Protein AF-A0A2V5RZ78-F1 (afdb_monomer_lite)

Radius of gyration: 11.81 Å; chains: 1; bounding box: 28×19×33 Å

Foldseek 3Di:
DDPVVVVLVVVLLVVLVVCLVVCVVVVPDLVRLCVVCVVVVNNSNSVVNVVVVVVVVVVD

Secondary structure (DSSP, 8-state):
--HHHHHHHHHHHHHHHHHHHHHHHTT--HHHHHHHHHHTT-HHHHHHHHHHHHHHHTT-

Sequence (60 aa):
MHLIQFREIMRDAEVAYAIHPIVRKYLLTVEDTTKALIACSAPRAANVTKITSALDYDRG

Structure (mmCIF, N/CA/C/O backbone):
data_AF-A0A2V5RZ78-F1
#
_entry.id   AF-A0A2V5RZ78-F1
#
loop_
_atom_site.group_PDB
_atom_site.id
_atom_site.type_symbol
_atom_site.label_atom_id
_atom_site.label_alt_id
_atom_site.label_comp_id
_atom_site.label_asym_id
_atom_site.label_entity_id
_atom_site.label_seq_id
_atom_site.pdbx_PDB_ins_code
_atom_site.Cartn_x
_atom_site.Cartn_y
_atom_site.Cartn_z
_atom_site.occupancy
_atom_site.B_iso_or_equiv
_atom_site.auth_seq_id
_atom_site.auth_comp_id
_atom_site.auth_asym_id
_atom_site.auth_atom_id
_atom_site.pdbx_PDB_model_num
ATOM 1 N N . MET A 1 1 ? 6.210 3.780 -24.591 1.00 62.06 1 MET A N 1
ATOM 2 C CA . MET A 1 1 ? 6.307 3.488 -23.144 1.00 62.06 1 MET A CA 1
ATOM 3 C C . MET A 1 1 ? 6.852 2.071 -23.004 1.00 62.06 1 MET A C 1
ATOM 5 O O . MET A 1 1 ? 6.294 1.183 -23.636 1.00 62.06 1 MET A O 1
ATOM 9 N N . HIS A 1 2 ? 7.983 1.850 -22.326 1.00 75.62 2 HIS A N 1
ATOM 10 C CA . HIS A 1 2 ? 8.600 0.513 -22.278 1.00 75.62 2 HIS A CA 1
ATOM 11 C C . HIS A 1 2 ? 7.727 -0.466 -21.470 1.00 75.62 2 HIS A C 1
ATOM 13 O O . HIS A 1 2 ? 7.193 -0.095 -20.427 1.00 75.62 2 HIS A O 1
ATOM 19 N N . LEU A 1 3 ? 7.619 -1.727 -21.916 1.00 72.50 3 LEU A N 1
ATOM 20 C CA . LEU A 1 3 ? 6.864 -2.809 -21.248 1.00 72.50 3 LEU A CA 1
ATOM 21 C C . LEU A 1 3 ? 7.179 -2.943 -19.744 1.00 72.50 3 LEU A C 1
ATOM 23 O O . LEU A 1 3 ? 6.291 -3.250 -18.952 1.00 72.50 3 LEU A O 1
ATOM 27 N N . ILE A 1 4 ? 8.425 -2.661 -19.348 1.00 73.81 4 ILE A N 1
ATOM 28 C CA . ILE A 1 4 ? 8.881 -2.671 -17.949 1.00 73.81 4 ILE A CA 1
ATOM 29 C C . ILE A 1 4 ? 8.126 -1.624 -17.120 1.00 73.81 4 ILE A C 1
ATOM 31 O O . ILE A 1 4 ? 7.551 -1.958 -16.089 1.00 73.81 4 ILE A O 1
ATOM 35 N N . GLN A 1 5 ? 8.038 -0.388 -17.613 1.00 79.50 5 GLN A N 1
ATOM 36 C CA . GLN A 1 5 ? 7.345 0.702 -16.921 1.00 79.50 5 GLN A CA 1
ATOM 37 C C . GLN A 1 5 ? 5.845 0.418 -16.787 1.00 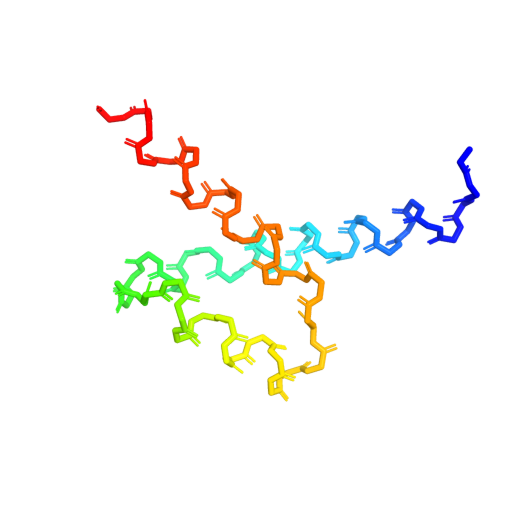79.50 5 GLN A C 1
ATOM 39 O O . GLN A 1 5 ? 5.255 0.687 -15.744 1.00 79.50 5 GLN A O 1
ATOM 44 N N . PHE A 1 6 ? 5.227 -0.165 -17.822 1.00 78.88 6 PHE A N 1
ATOM 45 C CA . PHE A 1 6 ? 3.810 -0.531 -17.784 1.00 78.88 6 PHE A CA 1
ATOM 46 C C . PHE A 1 6 ? 3.525 -1.625 -16.746 1.00 78.88 6 PHE A C 1
ATOM 48 O O . PHE A 1 6 ? 2.581 -1.506 -15.971 1.00 78.88 6 PHE A O 1
ATOM 55 N N . ARG A 1 7 ? 4.375 -2.657 -16.668 1.00 83.31 7 ARG A N 1
ATOM 56 C CA . ARG A 1 7 ? 4.234 -3.734 -15.677 1.00 83.31 7 ARG A CA 1
ATOM 57 C C . ARG A 1 7 ? 4.366 -3.222 -14.244 1.00 83.31 7 ARG A C 1
ATOM 59 O O . ARG A 1 7 ? 3.630 -3.667 -13.369 1.00 83.31 7 ARG A O 1
ATOM 66 N N . GLU A 1 8 ? 5.282 -2.291 -14.002 1.00 83.69 8 GLU A N 1
ATOM 67 C CA . GLU A 1 8 ? 5.426 -1.672 -12.684 1.00 83.69 8 GLU A CA 1
ATOM 68 C C . GLU A 1 8 ? 4.206 -0.819 -12.320 1.00 83.69 8 GLU A C 1
ATOM 70 O O . GLU A 1 8 ? 3.733 -0.902 -11.194 1.00 83.69 8 GLU A O 1
ATOM 75 N N . ILE A 1 9 ? 3.658 -0.047 -13.268 1.00 83.00 9 ILE A N 1
ATOM 76 C CA . ILE A 1 9 ? 2.435 0.746 -13.046 1.00 83.00 9 ILE A CA 1
ATOM 77 C C . ILE A 1 9 ? 1.244 -0.158 -12.717 1.00 83.00 9 ILE A C 1
ATOM 79 O O . ILE A 1 9 ? 0.509 0.128 -11.776 1.00 83.00 9 ILE A O 1
ATOM 83 N N . MET A 1 10 ? 1.074 -1.260 -13.452 1.00 85.31 10 MET A N 1
ATOM 84 C CA . MET A 1 10 ? 0.022 -2.242 -13.170 1.00 85.31 10 MET A CA 1
ATOM 85 C C . MET A 1 10 ? 0.169 -2.829 -11.764 1.00 85.31 10 MET A C 1
ATOM 87 O O . MET A 1 10 ? -0.801 -2.870 -11.014 1.00 85.31 10 MET A O 1
ATOM 91 N N . ARG A 1 11 ? 1.3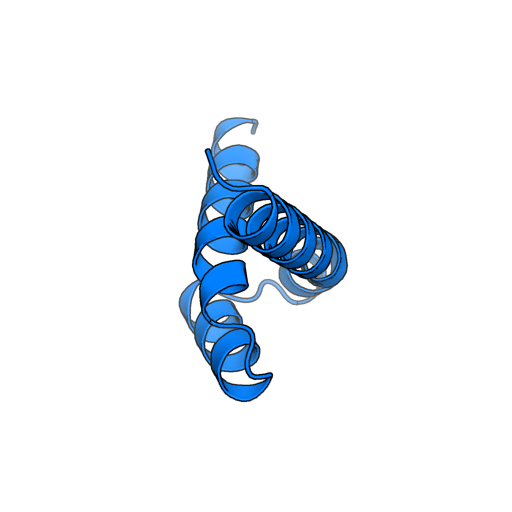92 -3.204 -11.371 1.00 85.81 11 ARG A N 1
ATOM 92 C CA . ARG A 1 11 ? 1.666 -3.730 -10.028 1.00 85.81 11 ARG A CA 1
ATOM 93 C C . ARG A 1 11 ? 1.371 -2.702 -8.933 1.00 85.81 11 ARG A C 1
ATOM 95 O O . ARG A 1 11 ? 0.791 -3.053 -7.912 1.00 85.81 11 ARG A O 1
ATOM 102 N N . ASP A 1 12 ? 1.744 -1.441 -9.137 1.00 83.44 12 ASP A N 1
ATOM 103 C CA . ASP A 1 12 ? 1.457 -0.373 -8.173 1.00 83.44 12 ASP A CA 1
ATOM 104 C C . ASP A 1 12 ? -0.050 -0.127 -8.024 1.00 83.44 12 ASP A C 1
ATOM 106 O O . ASP A 1 12 ? -0.530 0.093 -6.911 1.00 83.44 12 ASP A O 1
ATOM 110 N N . ALA A 1 13 ? -0.798 -0.189 -9.132 1.00 83.81 13 ALA A N 1
ATOM 111 C CA . ALA A 1 13 ? -2.250 -0.048 -9.137 1.00 83.81 13 A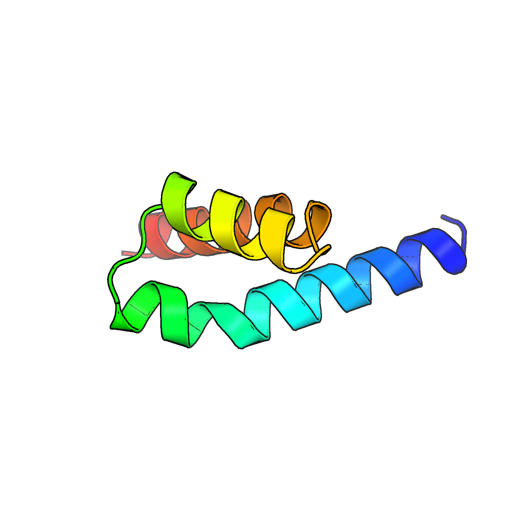LA A CA 1
ATOM 112 C C . ALA A 1 13 ? -2.948 -1.219 -8.434 1.00 83.81 13 ALA A C 1
ATOM 114 O O . ALA A 1 13 ? -3.861 -0.995 -7.642 1.00 83.81 13 ALA A O 1
ATOM 115 N N . GLU A 1 14 ? -2.490 -2.451 -8.662 1.00 86.81 14 GLU A N 1
ATOM 116 C CA . GLU A 1 14 ? -2.984 -3.635 -7.951 1.00 86.81 14 GLU A CA 1
ATOM 117 C C . GLU A 1 14 ? -2.753 -3.527 -6.442 1.00 86.81 14 GLU A C 1
ATOM 119 O O . GLU A 1 14 ? -3.668 -3.787 -5.662 1.00 86.81 14 GLU A O 1
ATOM 124 N N . VAL A 1 15 ? -1.558 -3.096 -6.018 1.00 85.88 15 VAL A N 1
ATOM 125 C CA . VAL A 1 15 ? -1.248 -2.895 -4.594 1.00 85.88 15 VAL A CA 1
ATOM 126 C C . VAL A 1 15 ? -2.150 -1.820 -3.996 1.00 85.88 15 VAL A C 1
ATOM 128 O O . VAL A 1 15 ? -2.765 -2.069 -2.961 1.00 85.88 15 VAL A O 1
ATOM 131 N N . ALA A 1 16 ? -2.271 -0.660 -4.649 1.00 84.25 16 ALA A N 1
ATOM 132 C CA . ALA A 1 16 ? -3.133 0.429 -4.191 1.00 84.25 16 ALA A CA 1
ATOM 133 C C . ALA A 1 16 ? -4.599 -0.017 -4.060 1.00 84.25 16 ALA A C 1
ATOM 135 O O . ALA A 1 16 ? -5.245 0.253 -3.047 1.00 84.25 16 ALA A O 1
ATOM 136 N N . TYR A 1 17 ? -5.108 -0.762 -5.044 1.00 85.12 17 TYR A N 1
ATOM 137 C CA . TYR A 1 17 ? -6.463 -1.307 -5.014 1.00 85.12 17 TYR A CA 1
ATOM 138 C C . TYR A 1 17 ? -6.656 -2.323 -3.881 1.00 85.12 17 TYR A C 1
ATOM 140 O O . TYR A 1 17 ? -7.655 -2.271 -3.167 1.00 85.12 17 TYR A O 1
ATOM 148 N N . ALA A 1 18 ? -5.688 -3.218 -3.664 1.00 87.62 18 ALA A N 1
ATOM 149 C CA . ALA A 1 18 ? -5.762 -4.238 -2.621 1.00 87.62 18 ALA A CA 1
ATOM 150 C C . ALA A 1 18 ? -5.796 -3.645 -1.202 1.00 87.62 18 ALA A C 1
ATOM 152 O O . ALA A 1 18 ? -6.482 -4.179 -0.328 1.00 87.62 18 ALA A O 1
ATOM 153 N N . ILE A 1 19 ? -5.087 -2.537 -0.959 1.00 84.12 19 ILE A N 1
ATOM 154 C CA . ILE A 1 19 ? -5.056 -1.890 0.362 1.00 84.12 19 ILE A CA 1
ATOM 155 C C . ILE A 1 19 ? -6.192 -0.885 0.575 1.00 84.12 19 ILE A C 1
ATOM 157 O O . ILE A 1 19 ? -6.487 -0.543 1.719 1.00 84.12 19 ILE A O 1
ATOM 161 N N . HIS A 1 20 ? -6.841 -0.414 -0.492 1.00 82.94 20 HIS A N 1
ATOM 162 C CA . HIS A 1 20 ? -7.877 0.616 -0.418 1.00 82.94 20 HIS A CA 1
ATOM 163 C C . HIS A 1 20 ? -9.014 0.280 0.580 1.00 82.94 20 HIS A C 1
ATOM 165 O O . HIS A 1 20 ? -9.351 1.134 1.406 1.00 82.94 20 HIS A O 1
ATOM 171 N N . PRO A 1 21 ? -9.553 -0.959 0.636 1.00 85.81 21 PRO A N 1
ATOM 172 C CA . PRO A 1 21 ? -10.549 -1.332 1.643 1.00 85.81 21 PRO A CA 1
ATOM 173 C C . PRO A 1 21 ? -10.035 -1.232 3.086 1.00 85.81 21 PRO A C 1
ATOM 175 O O . PRO A 1 21 ? -10.800 -0.892 3.986 1.00 85.81 21 PRO A O 1
ATOM 178 N N . ILE A 1 22 ? -8.748 -1.518 3.317 1.00 85.81 22 ILE A N 1
ATOM 179 C CA . ILE A 1 22 ? -8.107 -1.436 4.638 1.00 85.81 22 ILE A CA 1
ATOM 180 C C . ILE A 1 22 ? -7.975 0.033 5.040 1.00 85.81 22 ILE A C 1
ATOM 182 O O . ILE A 1 22 ? -8.420 0.411 6.121 1.00 85.81 22 ILE A O 1
ATOM 186 N N . VAL A 1 23 ? -7.448 0.873 4.145 1.00 83.31 23 VAL A N 1
ATOM 187 C CA . VAL A 1 23 ? -7.337 2.327 4.346 1.00 83.31 23 VAL A CA 1
ATOM 188 C C . VAL A 1 23 ? -8.692 2.921 4.720 1.00 83.31 23 VAL A C 1
ATOM 190 O O . VAL A 1 23 ? -8.795 3.632 5.718 1.00 83.31 23 VAL A O 1
ATOM 193 N N . ARG A 1 24 ? -9.753 2.556 3.988 1.00 83.25 24 ARG A N 1
ATOM 194 C CA . ARG A 1 24 ? -11.116 3.027 4.258 1.00 83.25 24 ARG A CA 1
ATOM 195 C C . ARG A 1 24 ? -11.673 2.503 5.582 1.00 83.25 24 ARG A C 1
ATOM 197 O O . ARG A 1 24 ? -12.262 3.269 6.336 1.00 83.25 24 ARG A O 1
ATOM 204 N N . LYS A 1 25 ? -11.490 1.213 5.881 1.00 87.00 25 LYS A N 1
ATOM 205 C CA . LYS A 1 25 ? -12.003 0.581 7.108 1.00 87.00 25 LYS A CA 1
ATOM 206 C C . LYS A 1 25 ? -11.373 1.163 8.372 1.00 87.00 25 LYS A C 1
ATOM 208 O O . LYS A 1 25 ? -12.061 1.304 9.376 1.00 87.00 25 LYS A O 1
ATOM 213 N N . TYR A 1 26 ? -10.080 1.471 8.322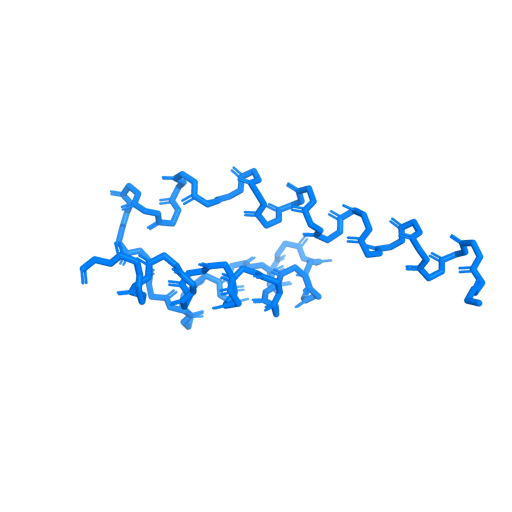 1.00 85.50 26 TYR A N 1
ATOM 214 C CA . TYR A 1 26 ? -9.325 1.988 9.464 1.00 85.50 26 TYR A CA 1
ATOM 215 C C . TYR A 1 26 ? -9.166 3.512 9.448 1.00 85.50 26 TYR A C 1
ATOM 217 O O . TYR A 1 26 ? -8.466 4.042 10.305 1.00 85.50 26 TYR A O 1
ATOM 225 N N . LEU A 1 27 ? -9.810 4.208 8.499 1.00 83.38 27 LEU A N 1
ATOM 226 C CA . LEU A 1 27 ? -9.706 5.661 8.311 1.00 83.38 27 LEU A CA 1
ATOM 227 C C . LEU A 1 27 ? -8.245 6.139 8.299 1.00 83.38 27 LEU A C 1
ATOM 229 O O . LEU A 1 27 ? -7.911 7.171 8.881 1.00 83.38 27 LEU A O 1
ATOM 233 N N . LEU A 1 28 ? -7.364 5.358 7.662 1.00 83.06 28 LEU A N 1
ATOM 234 C CA . LEU A 1 28 ? -5.941 5.673 7.627 1.00 83.06 28 LEU A CA 1
ATOM 235 C C . LEU A 1 28 ? -5.736 6.979 6.872 1.00 83.06 28 LEU A C 1
ATOM 237 O O . LEU A 1 28 ? -6.255 7.174 5.769 1.00 83.06 28 LEU A O 1
ATOM 241 N N . THR A 1 29 ? -4.932 7.864 7.452 1.00 84.56 29 THR A N 1
ATOM 242 C CA . THR A 1 29 ? -4.552 9.094 6.770 1.00 84.56 29 THR A CA 1
ATOM 243 C C . THR A 1 29 ? -3.666 8.773 5.566 1.00 84.56 29 THR A C 1
ATOM 245 O O . THR A 1 29 ? -3.048 7.704 5.468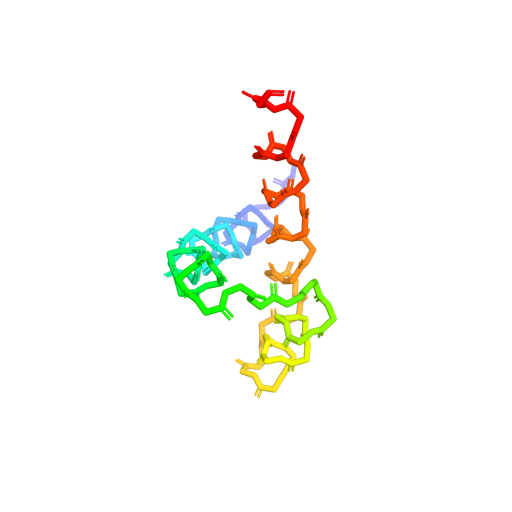 1.00 84.56 29 THR A O 1
ATOM 248 N N . VAL A 1 30 ? -3.562 9.723 4.634 1.00 81.00 30 VAL A N 1
ATOM 249 C CA . VAL A 1 30 ? -2.610 9.625 3.517 1.00 81.00 30 VAL A CA 1
ATOM 250 C C . VAL A 1 30 ? -1.183 9.433 4.040 1.00 81.00 30 VAL A C 1
ATOM 252 O O . VAL A 1 30 ? -0.408 8.688 3.441 1.00 81.00 30 VAL A O 1
ATOM 255 N N . GLU A 1 31 ? -0.836 10.065 5.163 1.00 84.50 31 GLU A N 1
ATOM 256 C CA . GLU A 1 31 ? 0.492 9.966 5.763 1.00 84.50 31 GLU A CA 1
ATOM 257 C C . GLU A 1 31 ? 0.767 8.566 6.330 1.00 84.50 31 GLU A C 1
ATOM 259 O O . GLU A 1 31 ? 1.798 7.971 6.007 1.00 84.50 31 GLU A O 1
ATOM 264 N N . ASP A 1 32 ? -0.170 8.003 7.096 1.00 85.75 32 ASP A N 1
ATOM 265 C CA . ASP A 1 32 ? -0.032 6.661 7.677 1.00 85.75 32 ASP A CA 1
ATOM 266 C C . ASP A 1 32 ? 0.017 5.584 6.592 1.00 85.75 32 ASP A C 1
ATOM 268 O O . ASP A 1 32 ? 0.863 4.688 6.618 1.00 85.75 32 ASP A O 1
ATOM 272 N N . THR A 1 33 ? -0.839 5.722 5.580 1.00 84.62 33 THR A N 1
ATOM 273 C CA . THR A 1 33 ? -0.879 4.820 4.423 1.00 84.62 33 THR A CA 1
ATOM 274 C C . THR A 1 33 ? 0.430 4.871 3.633 1.00 84.62 33 THR A C 1
ATOM 276 O O . THR A 1 33 ? 0.967 3.836 3.238 1.00 84.62 33 THR A O 1
ATOM 279 N N . THR A 1 34 ? 0.992 6.070 3.445 1.00 85.50 34 THR A N 1
ATOM 280 C CA . THR A 1 34 ? 2.281 6.255 2.764 1.00 85.50 34 THR A CA 1
ATOM 281 C C . THR A 1 34 ? 3.420 5.612 3.553 1.00 85.50 34 THR A C 1
ATOM 283 O O . THR A 1 34 ? 4.221 4.878 2.974 1.00 85.50 34 THR A O 1
ATOM 286 N N . LYS A 1 35 ? 3.477 5.823 4.876 1.00 86.44 35 LYS A N 1
ATOM 287 C CA . LYS A 1 35 ? 4.484 5.197 5.751 1.00 86.44 35 LYS A CA 1
ATOM 288 C C . LYS A 1 35 ? 4.404 3.670 5.701 1.00 86.44 35 LYS A C 1
ATOM 290 O O . LYS A 1 35 ? 5.436 3.019 5.548 1.00 86.44 35 LYS A O 1
ATOM 295 N N . ALA A 1 36 ? 3.197 3.106 5.765 1.00 84.12 36 ALA A N 1
ATOM 296 C CA . ALA A 1 36 ? 2.985 1.662 5.687 1.00 84.12 36 ALA A CA 1
ATOM 297 C C . ALA A 1 36 ? 3.459 1.078 4.345 1.00 84.12 36 ALA A C 1
ATOM 299 O O . ALA A 1 36 ? 4.176 0.081 4.316 1.00 84.12 36 ALA A O 1
ATOM 300 N N . LEU A 1 37 ? 3.133 1.730 3.227 1.00 84.81 37 LEU A N 1
ATOM 301 C CA . LEU A 1 37 ? 3.556 1.287 1.896 1.00 84.81 37 LEU A CA 1
ATOM 302 C C . LEU A 1 37 ? 5.068 1.386 1.682 1.00 84.81 37 LEU A C 1
ATOM 304 O O . LEU A 1 37 ? 5.654 0.496 1.066 1.00 84.81 37 LEU A O 1
ATOM 308 N N . ILE A 1 38 ? 5.714 2.424 2.217 1.00 85.44 38 ILE A N 1
ATOM 309 C CA . ILE A 1 38 ? 7.178 2.538 2.204 1.00 85.44 38 ILE A CA 1
ATOM 310 C C . ILE A 1 38 ? 7.802 1.398 3.019 1.00 85.44 38 ILE A C 1
ATOM 312 O O . ILE A 1 38 ? 8.714 0.735 2.525 1.00 85.44 38 ILE A O 1
ATOM 316 N N . ALA A 1 39 ? 7.280 1.115 4.218 1.00 86.25 39 ALA A N 1
ATOM 317 C CA . ALA A 1 39 ? 7.751 0.008 5.053 1.00 86.25 39 ALA A CA 1
ATOM 318 C C . ALA A 1 39 ? 7.579 -1.363 4.366 1.00 86.25 39 ALA A C 1
AT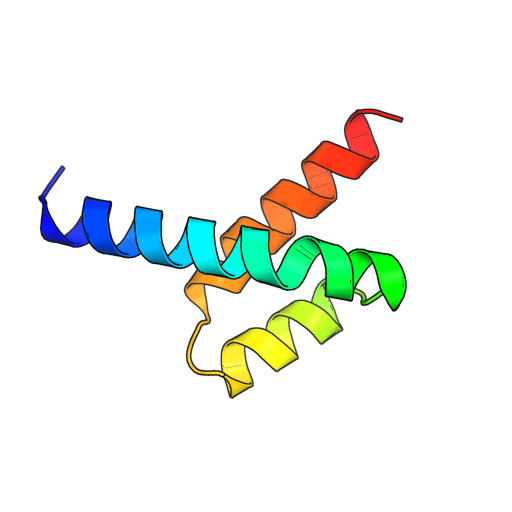OM 320 O O . ALA A 1 39 ? 8.426 -2.241 4.511 1.00 86.25 39 ALA A O 1
ATOM 321 N N . CYS A 1 40 ? 6.536 -1.528 3.548 1.00 82.31 40 CYS A N 1
ATOM 322 C CA . CYS A 1 40 ? 6.297 -2.723 2.735 1.00 82.31 40 CYS A CA 1
ATOM 323 C C . CYS A 1 40 ? 7.054 -2.741 1.389 1.00 82.31 40 CYS A C 1
ATOM 325 O O . CYS A 1 40 ? 6.758 -3.580 0.540 1.00 82.31 40 CYS A O 1
ATOM 327 N N . SER A 1 41 ? 8.030 -1.848 1.171 1.00 82.75 41 SER A N 1
ATOM 328 C CA . SER A 1 41 ? 8.803 -1.735 -0.083 1.00 82.75 41 SER A CA 1
ATOM 329 C C . SER A 1 41 ? 7.964 -1.433 -1.338 1.00 82.75 41 SER A C 1
ATOM 331 O O . SER A 1 41 ? 8.359 -1.774 -2.452 1.00 82.75 41 SER A O 1
ATOM 333 N N . ALA A 1 42 ? 6.824 -0.755 -1.178 1.00 80.75 42 ALA A N 1
ATOM 334 C CA . ALA A 1 42 ? 5.927 -0.340 -2.260 1.00 80.75 42 ALA A CA 1
ATOM 335 C C . ALA A 1 42 ? 5.726 1.196 -2.322 1.00 80.75 42 ALA A C 1
ATOM 337 O O . ALA A 1 42 ? 4.591 1.676 -2.347 1.00 80.75 42 ALA A O 1
ATOM 338 N N . PRO A 1 43 ? 6.799 2.011 -2.379 1.00 80.00 43 PRO A N 1
ATOM 339 C CA . PRO A 1 43 ? 6.694 3.473 -2.305 1.00 80.00 43 PRO A CA 1
ATOM 340 C C . PRO A 1 43 ? 5.895 4.095 -3.462 1.00 80.00 43 PRO A C 1
ATOM 342 O O . PRO A 1 43 ? 5.233 5.113 -3.280 1.00 80.00 43 PRO A O 1
ATOM 345 N N . ARG A 1 44 ? 5.906 3.486 -4.654 1.00 76.25 44 ARG A N 1
ATOM 346 C CA . ARG A 1 44 ? 5.155 3.988 -5.817 1.00 76.25 44 ARG A CA 1
ATOM 347 C C . ARG A 1 44 ? 3.646 3.770 -5.699 1.00 76.25 44 ARG A C 1
ATOM 349 O O . ARG A 1 44 ? 2.876 4.623 -6.140 1.00 76.25 44 ARG A O 1
ATOM 356 N N . ALA A 1 45 ? 3.223 2.695 -5.033 1.00 79.19 45 ALA A N 1
ATOM 357 C CA . ALA A 1 45 ? 1.817 2.451 -4.733 1.00 79.19 45 ALA A CA 1
ATOM 358 C C . ALA A 1 45 ? 1.231 3.520 -3.794 1.00 79.19 45 ALA A C 1
ATOM 360 O O . ALA A 1 45 ? 0.026 3.767 -3.832 1.00 79.19 45 ALA A O 1
ATOM 361 N N . ALA A 1 46 ? 2.060 4.214 -3.001 1.00 76.56 46 ALA A N 1
ATOM 362 C CA . ALA A 1 46 ? 1.601 5.323 -2.162 1.00 76.56 46 ALA A CA 1
ATOM 363 C C . ALA A 1 46 ? 1.084 6.502 -2.994 1.00 76.56 46 ALA A C 1
ATOM 365 O O . ALA A 1 46 ? 0.048 7.081 -2.668 1.00 76.56 46 ALA A O 1
ATOM 366 N N . ASN A 1 47 ? 1.745 6.803 -4.116 1.00 75.62 47 ASN A N 1
ATOM 367 C CA . ASN A 1 47 ? 1.298 7.851 -5.033 1.00 75.62 47 ASN A CA 1
ATOM 368 C C . ASN A 1 47 ? -0.045 7.492 -5.678 1.00 75.62 47 ASN A C 1
ATOM 370 O O . ASN A 1 47 ? -0.932 8.338 -5.747 1.00 75.62 47 ASN A O 1
ATOM 374 N N . VAL A 1 48 ? -0.215 6.232 -6.097 1.00 71.00 48 VAL A N 1
ATOM 375 C CA . VAL A 1 48 ? -1.475 5.752 -6.687 1.00 71.00 48 VAL A CA 1
ATOM 376 C C . VAL A 1 48 ? -2.597 5.765 -5.651 1.00 71.00 48 VAL A C 1
ATOM 378 O O . VAL A 1 48 ? -3.660 6.310 -5.920 1.00 71.00 48 VAL A O 1
ATOM 381 N N . THR A 1 49 ? -2.336 5.270 -4.439 1.00 73.31 49 THR A N 1
ATOM 382 C CA . THR A 1 49 ? -3.323 5.259 -3.348 1.00 73.31 49 THR A CA 1
ATOM 383 C C . THR A 1 49 ? -3.782 6.671 -2.995 1.00 73.31 49 THR A C 1
ATOM 385 O O . THR A 1 49 ? -4.972 6.903 -2.816 1.00 73.31 49 THR A O 1
ATOM 388 N N . LYS A 1 50 ? -2.861 7.643 -2.957 1.00 71.06 50 LYS A N 1
ATOM 389 C CA . LYS A 1 50 ? -3.190 9.054 -2.717 1.00 71.06 50 LYS A CA 1
ATOM 390 C C . LYS A 1 50 ? -4.113 9.629 -3.796 1.00 71.06 50 LYS A C 1
ATOM 392 O O . LYS A 1 50 ? -5.030 10.371 -3.459 1.00 71.06 50 LYS A O 1
ATOM 397 N N . ILE A 1 51 ? -3.892 9.278 -5.066 1.00 67.88 51 ILE A N 1
ATOM 398 C CA . ILE A 1 51 ? -4.769 9.678 -6.178 1.00 67.88 51 ILE A CA 1
ATOM 399 C C . ILE A 1 51 ? -6.147 9.029 -6.023 1.00 67.88 51 ILE A C 1
ATOM 401 O O . ILE A 1 51 ? -7.151 9.727 -6.112 1.00 67.88 51 ILE A O 1
ATOM 405 N N . THR A 1 52 ? -6.208 7.723 -5.752 1.00 68.69 52 THR A N 1
ATOM 406 C CA . THR A 1 52 ? -7.478 7.002 -5.577 1.00 68.69 52 THR A CA 1
ATOM 407 C C . THR A 1 52 ? -8.297 7.592 -4.430 1.00 68.69 52 THR A C 1
ATOM 409 O O . THR A 1 52 ? -9.443 7.971 -4.639 1.00 68.69 52 THR A O 1
ATOM 412 N N . SER A 1 53 ? -7.685 7.787 -3.257 1.00 70.06 53 SER A N 1
ATOM 413 C CA . SER A 1 53 ? -8.362 8.383 -2.101 1.00 70.06 53 SER A CA 1
ATOM 414 C C . SER A 1 53 ? -8.848 9.814 -2.359 1.00 70.06 53 SER A C 1
ATOM 416 O O . SER A 1 53 ? -9.888 10.200 -1.835 1.00 70.06 53 SER A O 1
ATOM 418 N N . ALA A 1 54 ? -8.123 10.609 -3.156 1.00 65.31 54 ALA A N 1
ATOM 419 C CA . ALA A 1 54 ? -8.561 11.954 -3.536 1.00 65.31 54 ALA A CA 1
ATOM 420 C C . ALA A 1 54 ? -9.770 11.922 -4.488 1.00 65.31 54 ALA A C 1
ATOM 422 O O . ALA A 1 54 ? -10.701 12.704 -4.315 1.00 65.31 54 ALA A O 1
ATOM 423 N N . LEU A 1 55 ? -9.786 10.995 -5.453 1.00 63.41 55 LEU A N 1
ATOM 424 C CA . LEU A 1 55 ? -10.910 10.812 -6.380 1.00 63.41 55 LEU A CA 1
ATOM 425 C C . LEU A 1 55 ? -12.180 10.309 -5.683 1.00 63.41 55 LEU A C 1
ATOM 427 O O . LEU A 1 55 ? -13.280 10.642 -6.116 1.00 63.41 55 LEU A O 1
ATOM 431 N N . ASP A 1 56 ? -12.043 9.519 -4.619 1.00 64.38 56 ASP A N 1
ATOM 432 C CA . ASP A 1 56 ? -13.189 9.063 -3.827 1.00 64.38 56 ASP A CA 1
ATOM 433 C C . ASP A 1 56 ? -13.793 10.180 -2.965 1.00 64.38 56 ASP A C 1
ATOM 435 O O . ASP A 1 56 ? -14.986 10.143 -2.676 1.00 64.38 56 ASP A O 1
ATOM 439 N N . TYR A 1 57 ? -12.995 11.181 -2.579 1.00 59.41 57 TYR A N 1
ATOM 440 C CA . TYR A 1 57 ? -13.474 12.348 -1.832 1.00 59.41 57 TYR A CA 1
ATOM 441 C C . TYR A 1 57 ? -14.251 13.332 -2.722 1.00 59.41 57 TYR A C 1
ATOM 443 O O . TYR A 1 57 ? -15.201 13.950 -2.260 1.00 59.41 57 TYR A O 1
ATOM 451 N N . ASP A 1 58 ? -13.875 13.450 -3.999 1.00 56.16 58 ASP A N 1
ATOM 452 C CA . ASP A 1 58 ? -14.493 14.368 -4.976 1.00 56.16 58 ASP A CA 1
ATOM 453 C C . ASP A 1 58 ? -15.805 13.822 -5.576 1.00 56.16 58 ASP A C 1
ATOM 455 O O . ASP A 1 58 ? -16.553 14.530 -6.246 1.00 56.16 58 ASP A O 1
ATOM 459 N N . ARG A 1 59 ? -16.098 12.534 -5.348 1.00 54.66 59 ARG A N 1
ATOM 460 C CA . ARG A 1 59 ? -17.308 11.855 -5.836 1.00 54.66 59 ARG A CA 1
ATOM 461 C C . ARG A 1 59 ? -18.450 11.824 -4.801 1.00 54.66 59 ARG A C 1
ATOM 463 O O . ARG A 1 59 ? -19.427 11.105 -5.024 1.00 54.66 59 ARG A O 1
ATOM 470 N N . GLY A 1 60 ? -18.293 12.539 -3.681 1.00 46.91 60 GLY A N 1
ATOM 471 C CA . GLY A 1 60 ? -19.248 12.656 -2.571 1.00 46.91 60 GLY A CA 1
ATOM 472 C C . GLY A 1 60 ? -20.021 13.964 -2.587 1.00 46.91 60 GLY A C 1
ATOM 473 O O . GLY A 1 60 ? -19.366 15.024 -2.653 1.00 46.91 60 GLY A O 1
#

pLDDT: mean 78.39, std 9.29, range [46.91, 87.62]